Protein AF-A0A7C8Q8U1-F1 (afdb_monomer)

pLDDT: mean 95.28, std 3.22, range [84.69, 98.38]

Organism: Orbilia oligospora (NCBI:txid2813651)

Structure (mmCIF, N/CA/C/O backbone):
data_AF-A0A7C8Q8U1-F1
#
_entry.id   AF-A0A7C8Q8U1-F1
#
loop_
_atom_site.group_PDB
_atom_site.id
_atom_site.type_symbol
_atom_site.label_atom_id
_atom_site.label_alt_id
_atom_site.label_comp_id
_atom_site.label_asym_id
_atom_site.label_entity_id
_atom_site.label_seq_id
_atom_site.pdbx_PDB_ins_code
_atom_site.Cartn_x
_atom_site.Cartn_y
_atom_site.Cartn_z
_atom_site.occupancy
_atom_site.B_iso_or_equiv
_atom_site.auth_seq_id
_atom_site.auth_comp_id
_atom_site.auth_asym_id
_atom_site.auth_atom_id
_atom_site.pdbx_PDB_model_num
ATOM 1 N N . MET A 1 1 ? 2.807 6.028 11.660 1.00 85.56 1 MET A N 1
ATOM 2 C CA . MET A 1 1 ? 2.806 4.638 12.172 1.00 85.56 1 MET A CA 1
ATOM 3 C C . MET A 1 1 ? 1.433 4.361 12.747 1.00 85.56 1 MET A C 1
ATOM 5 O O . MET A 1 1 ? 0.943 5.222 13.464 1.00 85.56 1 MET A O 1
ATOM 9 N N . LEU A 1 2 ? 0.822 3.220 12.415 1.00 92.75 2 LEU A N 1
ATOM 10 C CA . LEU A 1 2 ? -0.496 2.847 12.948 1.00 92.75 2 LEU A CA 1
ATOM 11 C C . LEU A 1 2 ? -0.476 2.743 14.478 1.00 92.75 2 LEU A C 1
ATOM 13 O O . LEU A 1 2 ? 0.495 2.244 15.056 1.00 92.75 2 LEU A O 1
ATOM 17 N N . THR A 1 3 ? -1.569 3.161 15.102 1.00 95.38 3 THR A N 1
ATOM 18 C CA . THR A 1 3 ? -1.883 2.893 16.509 1.00 95.38 3 THR A CA 1
ATOM 19 C C . THR A 1 3 ? -2.198 1.409 16.735 1.00 95.38 3 THR A C 1
ATOM 21 O O . THR A 1 3 ? -2.483 0.662 15.797 1.00 95.38 3 THR A O 1
ATOM 24 N N . GLU A 1 4 ? -2.174 0.958 17.991 1.00 94.25 4 GLU A N 1
ATOM 25 C CA . GLU A 1 4 ? -2.511 -0.432 18.339 1.00 94.25 4 GLU A CA 1
ATOM 26 C C . GLU A 1 4 ? -3.945 -0.804 17.938 1.00 94.25 4 GLU A C 1
ATOM 28 O O . GLU A 1 4 ? -4.178 -1.893 17.419 1.00 94.25 4 GLU A O 1
ATOM 33 N N . SER A 1 5 ? -4.899 0.116 18.108 1.00 95.25 5 SER A N 1
ATOM 34 C CA . SER A 1 5 ? -6.297 -0.101 17.725 1.00 95.25 5 SER A CA 1
ATOM 35 C C . SER A 1 5 ? -6.495 -0.143 16.207 1.00 95.25 5 SER A C 1
ATOM 37 O O . SER A 1 5 ? -7.334 -0.893 15.716 1.00 95.25 5 SER A O 1
ATOM 39 N N . GLU A 1 6 ? -5.729 0.634 15.438 1.00 95.44 6 GLU A N 1
ATOM 40 C CA . GLU A 1 6 ? -5.714 0.538 13.975 1.00 95.44 6 GLU A CA 1
ATOM 41 C C . GLU A 1 6 ? -5.141 -0.793 13.503 1.00 95.44 6 GLU A C 1
ATOM 43 O O . GLU A 1 6 ? -5.758 -1.437 12.662 1.00 95.44 6 GLU A O 1
ATOM 48 N N . ARG A 1 7 ? -4.024 -1.248 14.083 1.00 94.75 7 ARG A N 1
ATOM 49 C CA . ARG A 1 7 ? -3.445 -2.561 13.758 1.00 94.75 7 ARG A CA 1
ATOM 50 C C . ARG A 1 7 ? -4.409 -3.700 14.072 1.00 94.75 7 ARG A C 1
ATOM 52 O O . ARG A 1 7 ? -4.650 -4.536 13.211 1.00 94.75 7 ARG A O 1
ATOM 59 N N . ALA A 1 8 ? -5.023 -3.685 15.255 1.00 94.94 8 ALA A N 1
ATOM 60 C CA . ALA A 1 8 ? -5.974 -4.716 15.666 1.00 94.94 8 ALA A CA 1
ATOM 61 C C . ALA A 1 8 ? -7.179 -4.836 14.715 1.00 94.94 8 ALA A C 1
ATOM 63 O O . ALA A 1 8 ? -7.680 -5.934 14.500 1.00 94.94 8 ALA A O 1
ATOM 64 N N . ARG A 1 9 ? -7.625 -3.721 14.117 1.00 95.31 9 ARG A N 1
ATOM 65 C CA . ARG A 1 9 ? -8.699 -3.716 13.109 1.00 95.31 9 ARG A CA 1
ATOM 66 C C . ARG A 1 9 ? -8.280 -4.300 11.762 1.00 95.31 9 A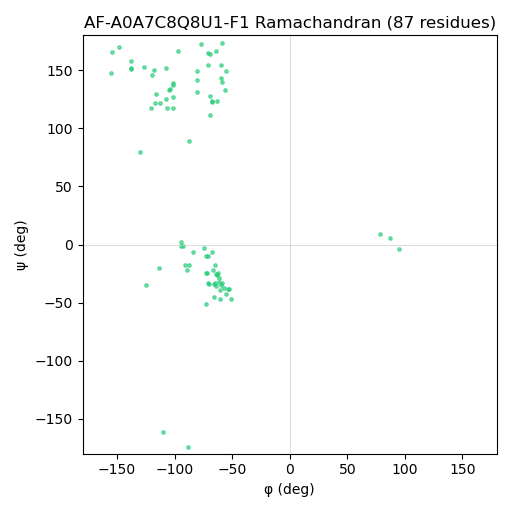RG A C 1
ATOM 68 O O . ARG A 1 9 ? -9.141 -4.711 10.999 1.00 95.31 9 ARG A O 1
ATOM 75 N N . LEU A 1 10 ? -6.988 -4.287 11.444 1.00 96.44 10 LEU A N 1
ATOM 76 C CA . LEU A 1 10 ? -6.473 -4.842 10.194 1.00 96.44 10 LEU A CA 1
ATOM 77 C C . LEU A 1 10 ? -6.122 -6.329 10.314 1.00 96.44 10 LEU A C 1
ATOM 79 O O . LEU A 1 10 ? -6.109 -7.022 9.302 1.00 96.44 10 LEU A O 1
ATOM 83 N N . GLU A 1 11 ? -5.875 -6.813 11.535 1.00 96.00 11 GLU A N 1
ATOM 84 C CA . GLU A 1 11 ? -5.419 -8.178 11.829 1.00 96.00 11 GLU A CA 1
ATOM 85 C C . GLU A 1 11 ? -6.311 -9.261 11.200 1.00 96.00 11 GLU A C 1
ATOM 87 O O . GLU A 1 11 ? -5.806 -10.252 10.678 1.00 96.00 11 GLU A O 1
ATOM 92 N N . GLU A 1 12 ? -7.633 -9.054 11.178 1.00 96.19 12 GLU A N 1
ATOM 93 C CA . GLU A 1 12 ? -8.582 -10.013 10.596 1.00 96.19 12 GLU A CA 1
ATOM 94 C C . GLU A 1 12 ? -8.405 -10.215 9.081 1.00 96.19 12 GLU A C 1
ATOM 96 O O . GLU A 1 12 ? -8.735 -11.281 8.569 1.00 96.19 12 GLU A O 1
ATOM 101 N N . PHE A 1 13 ? -7.848 -9.226 8.372 1.00 97.44 13 PHE A N 1
ATOM 102 C CA . PHE A 1 13 ? -7.648 -9.262 6.919 1.00 97.44 13 PHE A CA 1
ATOM 103 C C . PHE A 1 13 ? -6.287 -9.829 6.512 1.00 97.44 13 PHE A C 1
ATOM 105 O O . PHE A 1 13 ? -6.103 -10.204 5.354 1.00 97.44 13 PHE A O 1
ATOM 112 N N . VAL A 1 14 ? -5.323 -9.883 7.437 1.00 97.38 14 VAL A N 1
ATOM 113 C CA . VAL A 1 14 ? -3.941 -10.303 7.155 1.00 97.38 14 VAL A CA 1
ATOM 114 C C . VAL A 1 14 ? -3.859 -11.694 6.506 1.00 97.38 14 VAL A C 1
ATOM 116 O O . VAL A 1 14 ? -3.107 -11.832 5.537 1.00 97.38 14 VAL A O 1
ATOM 119 N N . PRO A 1 15 ? -4.625 -12.715 6.948 1.00 97.81 15 PRO A N 1
ATOM 120 C CA . PRO A 1 15 ? -4.598 -14.040 6.324 1.00 97.81 15 PRO A CA 1
ATOM 121 C C . PRO A 1 15 ? -5.047 -14.059 4.856 1.00 97.81 15 PRO A C 1
ATOM 123 O O . PRO A 1 15 ? -4.632 -14.942 4.108 1.00 97.81 15 PRO A O 1
ATOM 126 N N . ASP A 1 16 ? -5.863 -13.085 4.444 1.00 97.88 16 ASP A N 1
ATOM 127 C CA . ASP A 1 16 ? -6.443 -12.999 3.101 1.00 97.88 16 ASP A CA 1
ATOM 128 C C . ASP A 1 16 ? -5.615 -12.119 2.143 1.00 97.88 16 ASP A C 1
ATOM 130 O O . ASP A 1 16 ? -5.986 -11.935 0.979 1.00 97.88 16 ASP A O 1
ATOM 134 N N . ILE A 1 17 ? -4.478 -11.577 2.598 1.00 98.38 17 ILE A N 1
ATOM 135 C CA . ILE A 1 17 ? -3.540 -10.850 1.737 1.00 98.38 17 ILE A CA 1
ATOM 136 C C . ILE A 1 17 ? -2.904 -11.830 0.745 1.00 98.38 17 ILE A C 1
ATOM 138 O O . ILE A 1 17 ? -2.247 -12.802 1.124 1.00 98.38 17 ILE A O 1
ATOM 142 N N . ASN A 1 18 ? -3.056 -11.547 -0.549 1.00 98.19 18 ASN A N 1
ATOM 143 C CA . ASN A 1 18 ? -2.543 -12.397 -1.616 1.00 98.19 18 ASN A CA 1
ATOM 144 C C . ASN A 1 18 ? -1.247 -11.828 -2.207 1.00 98.19 18 ASN A C 1
ATOM 146 O O . ASN A 1 18 ? -1.135 -10.630 -2.471 1.00 98.19 18 ASN A O 1
ATOM 150 N N . TYR A 1 19 ? -0.277 -12.706 -2.455 1.00 98.19 19 TYR A N 1
ATOM 151 C CA . TYR A 1 19 ? 1.027 -12.362 -3.008 1.00 98.19 19 TYR A CA 1
ATOM 152 C C . TYR A 1 19 ? 1.201 -13.041 -4.366 1.00 98.19 19 TYR A C 1
ATOM 154 O O . TYR A 1 19 ? 1.201 -14.270 -4.457 1.00 98.19 19 TYR A O 1
ATOM 162 N N . SER A 1 20 ? 1.431 -12.256 -5.418 1.00 97.94 20 SER A N 1
ATOM 163 C CA . SER A 1 20 ? 1.653 -12.788 -6.766 1.00 97.94 20 SER A CA 1
ATOM 164 C C . SER A 1 20 ? 2.923 -13.634 -6.862 1.00 97.94 20 SER A C 1
ATOM 166 O O . SER A 1 20 ? 3.807 -13.540 -6.013 1.00 97.94 20 SER A O 1
ATOM 168 N N . ALA A 1 21 ? 3.097 -14.389 -7.947 1.00 97.81 21 ALA A N 1
ATOM 169 C CA . ALA A 1 21 ? 4.429 -14.874 -8.309 1.00 97.81 21 ALA A CA 1
ATOM 170 C C . ALA A 1 21 ? 5.393 -13.692 -8.544 1.00 97.81 21 ALA A C 1
ATOM 172 O O . ALA A 1 21 ? 4.959 -12.589 -8.892 1.00 97.81 21 ALA A O 1
ATOM 173 N N . ARG A 1 22 ? 6.695 -13.932 -8.354 1.00 97.62 22 ARG A N 1
ATOM 174 C CA . ARG A 1 22 ? 7.746 -12.961 -8.689 1.00 97.62 22 ARG A CA 1
ATOM 175 C C . ARG A 1 22 ? 8.032 -13.013 -10.188 1.00 97.62 22 ARG A C 1
ATOM 177 O O . ARG A 1 22 ? 8.036 -14.098 -10.768 1.00 97.62 22 ARG A O 1
ATOM 184 N N . TYR A 1 23 ? 8.270 -11.861 -10.796 1.00 97.50 23 TYR A N 1
ATOM 185 C CA . TYR A 1 23 ? 8.659 -11.715 -12.200 1.00 97.50 23 TYR A CA 1
ATOM 186 C C . TYR A 1 23 ? 9.765 -10.669 -12.303 1.00 97.50 23 TYR A C 1
ATOM 188 O O . TYR A 1 23 ? 9.841 -9.790 -11.463 1.00 97.50 23 TYR A O 1
ATOM 196 N N . SER A 1 24 ? 10.656 -10.755 -13.283 1.00 97.38 24 SER A N 1
ATOM 197 C CA . SER A 1 24 ? 11.843 -9.893 -13.334 1.00 97.38 24 SER A CA 1
ATOM 198 C C . SER A 1 24 ? 12.118 -9.393 -14.741 1.00 97.38 24 SER A C 1
ATOM 200 O O . SER A 1 24 ? 11.838 -10.091 -15.717 1.00 97.38 24 SER A O 1
ATOM 202 N N . ASP A 1 25 ? 12.733 -8.221 -14.831 1.00 96.50 25 ASP A N 1
ATOM 203 C CA . ASP A 1 25 ? 13.407 -7.760 -16.041 1.00 96.50 25 ASP A CA 1
ATOM 204 C C . ASP A 1 25 ? 14.935 -7.751 -15.833 1.00 96.50 25 ASP A C 1
ATOM 206 O O . ASP A 1 25 ? 15.461 -8.429 -14.950 1.00 96.50 25 ASP A O 1
ATOM 210 N N . SER A 1 26 ? 15.681 -7.025 -16.670 1.00 97.12 26 SER A N 1
ATOM 211 C CA . SER A 1 26 ? 17.143 -6.935 -16.562 1.00 97.12 26 SER A CA 1
ATOM 212 C C . SER A 1 26 ? 17.644 -6.098 -15.377 1.00 97.12 26 SER A C 1
ATOM 214 O O . SER A 1 26 ? 18.853 -6.046 -15.153 1.00 97.12 26 SER A O 1
ATOM 216 N N . LYS A 1 27 ? 16.763 -5.373 -14.680 1.00 96.31 27 LYS A N 1
ATOM 217 C CA . LYS A 1 27 ? 17.114 -4.353 -13.686 1.00 96.31 27 LYS A CA 1
ATOM 218 C C . LYS A 1 27 ? 16.476 -4.598 -12.316 1.00 96.31 27 LYS A C 1
ATOM 220 O O . LYS A 1 27 ? 17.126 -4.290 -11.320 1.00 96.31 27 LYS A O 1
ATOM 225 N N . TYR A 1 28 ? 15.257 -5.131 -12.259 1.00 97.44 28 TYR A N 1
ATOM 226 C CA . TYR A 1 28 ? 14.512 -5.334 -11.015 1.00 97.44 28 TYR A CA 1
ATOM 227 C C . TYR A 1 28 ? 13.785 -6.688 -10.977 1.00 97.44 28 TYR A C 1
ATOM 229 O O . TYR A 1 28 ? 13.485 -7.298 -12.009 1.00 97.44 28 TYR A O 1
ATOM 237 N N . GLU A 1 29 ? 13.483 -7.143 -9.760 1.00 97.75 29 GLU A N 1
ATOM 238 C CA . GLU A 1 29 ? 12.515 -8.207 -9.489 1.00 97.75 29 GLU A CA 1
ATOM 239 C C . GLU A 1 29 ? 11.222 -7.546 -9.017 1.00 97.75 29 GLU A C 1
ATOM 241 O O . GLU A 1 29 ? 11.266 -6.601 -8.256 1.00 97.75 29 GLU A O 1
ATOM 246 N N . TYR A 1 30 ? 10.072 -8.026 -9.459 1.00 97.94 30 TYR A N 1
ATOM 247 C CA . TYR A 1 30 ? 8.768 -7.423 -9.237 1.00 97.94 30 TYR A CA 1
ATOM 248 C C . TYR A 1 30 ? 7.801 -8.429 -8.631 1.00 97.94 30 TYR A C 1
ATOM 250 O O . TYR A 1 30 ? 7.878 -9.641 -8.873 1.00 97.94 30 TYR A O 1
ATOM 258 N N . ARG A 1 31 ? 6.830 -7.905 -7.889 1.00 97.81 31 ARG A N 1
ATOM 259 C CA . ARG A 1 31 ? 5.609 -8.616 -7.516 1.00 97.81 31 ARG A CA 1
ATOM 260 C C . ARG A 1 31 ? 4.492 -7.622 -7.241 1.00 97.81 31 ARG A C 1
ATOM 262 O O . ARG A 1 31 ? 4.748 -6.446 -6.992 1.00 97.81 31 ARG A O 1
ATOM 269 N N . HIS A 1 32 ? 3.263 -8.111 -7.185 1.00 97.56 32 HIS A N 1
ATOM 270 C CA . HIS A 1 32 ? 2.157 -7.350 -6.626 1.00 97.56 32 HIS A CA 1
ATOM 271 C C . HIS A 1 32 ? 1.566 -8.055 -5.407 1.00 97.56 32 HIS A C 1
ATOM 273 O O . HIS A 1 32 ? 1.607 -9.284 -5.279 1.00 97.56 32 HIS A O 1
ATOM 279 N N . VAL A 1 33 ? 1.032 -7.246 -4.499 1.00 98.00 33 VAL A N 1
ATOM 280 C CA . VAL A 1 33 ? 0.293 -7.689 -3.317 1.00 98.00 33 VAL A CA 1
ATOM 281 C C . VAL A 1 33 ? -1.135 -7.194 -3.458 1.00 98.00 33 VAL A C 1
ATOM 283 O O . VAL A 1 33 ? -1.352 -6.015 -3.731 1.00 98.00 33 VAL A O 1
ATOM 286 N N . MET A 1 34 ? -2.099 -8.091 -3.285 1.00 97.81 34 MET A N 1
ATOM 287 C CA . MET A 1 34 ? -3.519 -7.762 -3.319 1.00 97.81 34 MET A CA 1
ATOM 288 C C . MET A 1 34 ? -4.073 -7.804 -1.901 1.00 97.81 34 MET A C 1
ATOM 290 O O . MET A 1 34 ? -4.066 -8.852 -1.253 1.00 97.81 34 MET A O 1
ATOM 294 N N . LEU A 1 35 ? -4.553 -6.659 -1.430 1.00 97.50 35 LEU A N 1
ATOM 295 C CA . LEU A 1 35 ? -5.277 -6.553 -0.171 1.00 97.50 35 LEU A CA 1
ATOM 296 C C . LEU A 1 35 ? -6.739 -6.982 -0.367 1.00 97.50 35 LEU A C 1
ATOM 298 O O . LEU A 1 35 ? -7.316 -6.743 -1.435 1.00 97.50 35 LEU A O 1
ATOM 302 N N . PRO A 1 36 ? -7.390 -7.554 0.658 1.00 97.38 36 PRO A N 1
ATOM 303 C CA . PRO A 1 36 ? -8.839 -7.708 0.652 1.00 97.38 36 PRO A CA 1
ATOM 304 C C . PRO A 1 36 ? -9.509 -6.346 0.453 1.00 97.38 36 PRO A C 1
ATOM 306 O O . PRO A 1 36 ? -9.166 -5.377 1.123 1.00 97.38 36 PRO A O 1
ATOM 309 N N . LYS A 1 37 ? -10.493 -6.244 -0.448 1.00 95.00 37 LYS A N 1
ATOM 310 C CA . LYS A 1 37 ? -11.134 -4.949 -0.758 1.00 95.00 37 LYS A CA 1
ATOM 311 C C . LYS A 1 37 ? -11.728 -4.271 0.483 1.00 95.00 37 LYS A C 1
ATOM 313 O O . LYS A 1 37 ? -11.586 -3.065 0.627 1.00 95.00 37 LYS A O 1
ATOM 318 N N . ALA A 1 38 ? -12.308 -5.052 1.396 1.00 95.56 38 ALA A N 1
ATOM 319 C CA . ALA A 1 38 ? -12.849 -4.560 2.665 1.00 95.56 38 ALA A CA 1
ATOM 320 C C . ALA A 1 38 ? -11.777 -3.958 3.595 1.00 95.56 38 ALA A C 1
ATOM 322 O O . ALA A 1 38 ? -12.072 -3.061 4.380 1.00 95.56 38 ALA A O 1
ATOM 323 N N . MET A 1 39 ? -10.520 -4.395 3.472 1.00 96.44 39 MET A N 1
ATOM 324 C CA . MET A 1 39 ? -9.406 -3.850 4.244 1.00 96.44 39 MET A CA 1
ATOM 325 C C . MET A 1 39 ? -9.134 -2.385 3.879 1.00 96.44 39 MET A C 1
ATOM 327 O O . MET A 1 39 ? -8.783 -1.600 4.754 1.00 96.44 39 MET A O 1
ATOM 331 N N . LEU A 1 40 ? -9.334 -1.980 2.615 1.00 93.94 40 LEU A N 1
ATOM 332 C CA . LEU A 1 40 ? -9.065 -0.608 2.158 1.00 93.94 40 LEU A CA 1
ATOM 333 C C . LEU A 1 40 ? -9.879 0.450 2.909 1.00 93.94 40 LEU A C 1
ATOM 335 O O . LEU A 1 40 ? -9.386 1.556 3.153 1.00 93.94 40 LEU A O 1
ATOM 339 N N . ASP A 1 41 ? -11.109 0.115 3.289 1.00 92.56 41 ASP A N 1
ATOM 340 C CA . ASP A 1 41 ? -11.992 1.014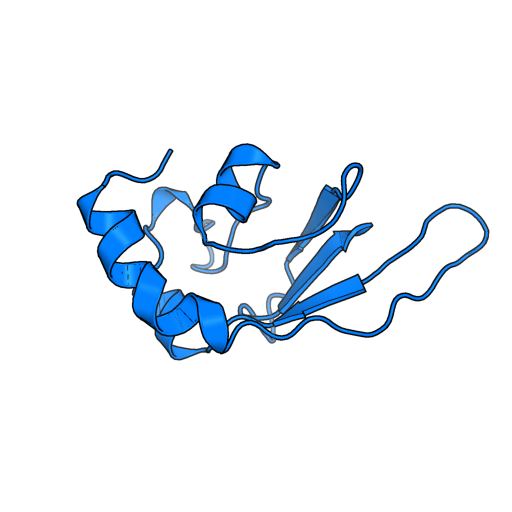 4.035 1.00 92.56 41 ASP A CA 1
ATOM 341 C C . ASP A 1 41 ? -11.542 1.177 5.493 1.00 92.56 41 ASP A C 1
ATOM 343 O O . ASP A 1 41 ? -11.790 2.213 6.111 1.00 92.56 41 ASP A O 1
ATOM 347 N N . MET A 1 42 ? -10.810 0.192 6.019 1.00 95.12 42 MET A N 1
ATOM 348 C CA . MET A 1 42 ? -10.274 0.186 7.381 1.00 95.12 42 MET A CA 1
ATOM 349 C C . MET A 1 42 ? -8.906 0.871 7.485 1.00 95.12 42 MET A C 1
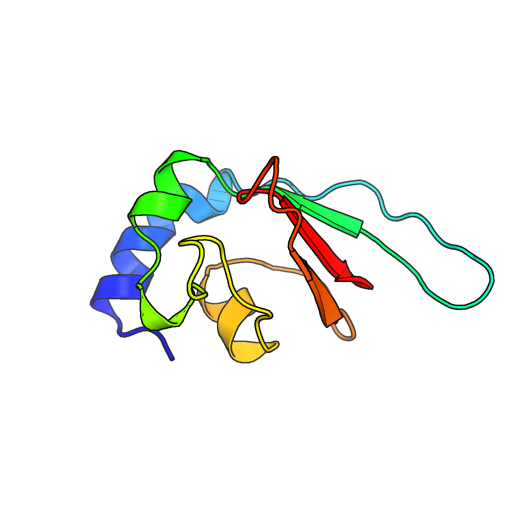ATOM 351 O O . MET A 1 42 ? -8.494 1.250 8.585 1.00 95.12 42 MET A O 1
ATOM 355 N N . ILE A 1 43 ? -8.209 1.057 6.357 1.00 95.44 43 ILE A N 1
ATOM 356 C CA . ILE A 1 43 ? -6.915 1.741 6.321 1.00 95.44 43 ILE A CA 1
ATOM 357 C C . ILE A 1 43 ? -7.099 3.243 6.613 1.00 95.44 43 ILE A C 1
ATOM 359 O O . ILE A 1 43 ? -7.890 3.907 5.930 1.00 95.44 43 ILE A O 1
ATOM 363 N N . PRO A 1 44 ? -6.345 3.802 7.581 1.00 95.62 44 PRO A N 1
ATOM 364 C CA . PRO A 1 44 ? -6.384 5.221 7.918 1.00 95.62 44 PRO A CA 1
ATOM 365 C C . PRO A 1 44 ? -6.120 6.172 6.742 1.00 95.62 44 PRO A C 1
ATOM 367 O O . PRO A 1 44 ? -5.364 5.878 5.816 1.00 95.62 44 PRO A O 1
ATOM 370 N N . ASN A 1 45 ? -6.728 7.361 6.795 1.00 93.88 45 ASN A N 1
ATOM 371 C CA . ASN A 1 45 ? -6.646 8.348 5.713 1.00 93.88 45 ASN A CA 1
ATOM 372 C C . ASN A 1 45 ? -5.236 8.927 5.506 1.00 93.88 45 ASN A C 1
ATOM 374 O O . ASN A 1 45 ? -4.937 9.393 4.414 1.00 93.88 45 ASN A O 1
ATOM 378 N N . ASP A 1 46 ? -4.352 8.882 6.504 1.00 94.62 46 ASP A N 1
ATOM 379 C CA . ASP A 1 46 ? -2.949 9.304 6.369 1.00 94.62 46 ASP A CA 1
ATOM 380 C C . ASP A 1 46 ? -2.104 8.334 5.519 1.00 94.62 46 ASP A C 1
ATOM 382 O O . ASP A 1 46 ? -0.979 8.670 5.138 1.00 94.62 46 ASP A O 1
ATOM 386 N N . TYR A 1 47 ? -2.644 7.159 5.179 1.00 95.56 47 TYR A N 1
ATOM 387 C CA . TYR A 1 47 ? -2.087 6.215 4.202 1.00 95.56 47 TYR A CA 1
ATOM 388 C C . TYR A 1 47 ? -2.685 6.409 2.807 1.00 95.56 47 TYR A C 1
ATOM 390 O O . TYR A 1 47 ? -2.292 5.697 1.884 1.00 95.56 47 TYR A O 1
ATOM 398 N N . LYS A 1 48 ? -3.615 7.354 2.636 1.00 93.94 48 LYS A N 1
ATOM 399 C CA . LYS A 1 48 ? -4.283 7.638 1.365 1.00 93.94 48 LYS A CA 1
ATOM 400 C C . LYS A 1 48 ? -3.792 8.961 0.772 1.00 93.94 48 LYS A C 1
ATOM 402 O O . LYS A 1 48 ? -3.335 9.851 1.488 1.00 93.94 48 LYS A O 1
ATOM 407 N N . ASP A 1 49 ? -3.831 9.065 -0.549 1.00 91.69 49 ASP A N 1
ATOM 408 C CA . ASP A 1 49 ? -3.524 10.279 -1.299 1.00 91.69 49 ASP A CA 1
ATOM 409 C C . ASP A 1 49 ? -4.780 11.157 -1.488 1.00 91.69 49 ASP A C 1
ATOM 411 O O . ASP A 1 49 ? -5.862 10.868 -0.970 1.00 91.69 49 ASP A O 1
ATOM 415 N N . SER A 1 50 ? -4.658 12.245 -2.254 1.00 88.50 50 SER A N 1
ATOM 416 C CA . SER A 1 50 ? -5.782 13.147 -2.552 1.00 88.50 50 SER A CA 1
ATOM 417 C C . SER A 1 50 ? -6.909 12.508 -3.370 1.00 88.50 50 SER A C 1
ATOM 419 O O . SER A 1 50 ? -8.005 13.061 -3.418 1.00 88.50 50 SER A O 1
ATOM 421 N N . ASN A 1 51 ? -6.649 11.376 -4.026 1.00 86.38 51 ASN A N 1
ATOM 422 C CA . ASN A 1 51 ? -7.621 10.641 -4.833 1.00 86.38 51 ASN A CA 1
ATOM 423 C C . ASN A 1 51 ? -8.336 9.552 -4.015 1.00 86.38 51 ASN A C 1
ATOM 425 O O . ASN A 1 51 ? -9.201 8.858 -4.545 1.00 86.38 51 ASN A O 1
ATOM 429 N N . GLY A 1 52 ? -7.987 9.397 -2.732 1.00 85.62 52 GLY A N 1
ATOM 430 C CA . GLY A 1 52 ? -8.565 8.390 -1.846 1.00 85.62 52 GLY A CA 1
ATOM 431 C C . GLY A 1 52 ? -7.998 6.983 -2.048 1.00 85.62 52 GLY A C 1
ATOM 432 O O . GLY A 1 52 ? -8.526 6.038 -1.459 1.00 85.62 52 GLY A O 1
ATOM 433 N N . VAL A 1 53 ? -6.932 6.832 -2.839 1.00 90.25 53 VAL A N 1
ATOM 434 C CA . VAL A 1 53 ? -6.199 5.564 -2.993 1.00 90.25 53 VAL A CA 1
ATOM 435 C C . VAL A 1 53 ? -4.981 5.554 -2.079 1.00 90.25 53 VAL A C 1
ATOM 437 O O . VAL A 1 53 ? -4.613 6.589 -1.533 1.00 90.25 53 VAL A O 1
ATOM 440 N N . LEU A 1 54 ? -4.350 4.397 -1.868 1.00 93.94 54 LEU A N 1
ATOM 441 C CA . LEU A 1 54 ? -3.136 4.334 -1.052 1.00 93.94 54 LEU A CA 1
ATOM 442 C C . LEU A 1 54 ? -2.045 5.240 -1.632 1.00 93.94 54 LEU A C 1
ATOM 444 O O . LEU A 1 54 ? -1.860 5.295 -2.841 1.00 93.94 54 LEU A O 1
ATOM 448 N N . LYS A 1 55 ? -1.305 5.936 -0.771 1.00 95.38 55 LYS A N 1
ATOM 449 C CA . LYS A 1 55 ? -0.071 6.632 -1.153 1.00 95.38 55 LYS A CA 1
ATOM 450 C C . LYS A 1 55 ? 1.077 5.621 -1.301 1.00 95.38 55 LYS A C 1
ATOM 452 O O . LYS A 1 55 ? 0.961 4.465 -0.894 1.00 95.38 55 LYS A O 1
ATOM 457 N N . ILE A 1 56 ? 2.231 6.070 -1.795 1.00 96.44 56 ILE A N 1
ATOM 458 C CA . ILE A 1 56 ? 3.469 5.281 -1.721 1.00 96.44 56 ILE A CA 1
ATOM 459 C C . ILE A 1 56 ? 3.862 5.076 -0.255 1.00 96.44 56 ILE A C 1
ATOM 461 O O . ILE A 1 56 ? 4.026 6.039 0.495 1.00 96.44 56 ILE A O 1
ATOM 465 N N . LEU A 1 57 ? 4.011 3.812 0.135 1.00 96.75 57 LEU A N 1
ATOM 466 C CA . LEU A 1 57 ? 4.239 3.400 1.519 1.00 96.75 57 LEU A CA 1
ATOM 467 C C . LEU A 1 57 ? 5.702 3.026 1.731 1.00 96.75 57 LEU A C 1
ATOM 469 O O . LEU A 1 57 ? 6.272 2.250 0.964 1.00 96.75 57 LEU A O 1
ATOM 473 N N . LYS A 1 58 ? 6.293 3.518 2.815 1.00 96.62 58 LYS A N 1
ATOM 474 C CA . LYS A 1 58 ? 7.612 3.068 3.279 1.00 96.62 58 LYS A CA 1
ATOM 475 C C . LYS A 1 58 ? 7.539 1.650 3.844 1.00 96.62 58 LYS A C 1
ATOM 477 O O . LYS A 1 58 ? 6.462 1.175 4.195 1.00 96.62 58 LYS A O 1
ATOM 482 N N . GLU A 1 59 ? 8.696 1.007 4.004 1.00 96.69 59 GLU A N 1
ATOM 483 C CA . GLU A 1 59 ? 8.787 -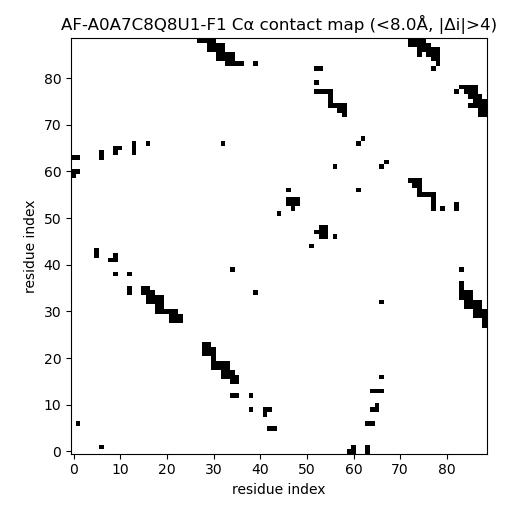0.351 4.561 1.00 96.69 59 GLU A CA 1
ATOM 484 C C . GLU A 1 59 ? 8.043 -0.520 5.884 1.00 96.69 59 GLU A C 1
ATOM 486 O O . GLU A 1 59 ? 7.228 -1.427 6.031 1.00 96.69 59 GLU A O 1
ATOM 491 N N . GLU A 1 60 ? 8.236 0.405 6.816 1.00 95.75 60 GLU A N 1
ATOM 492 C CA . GLU A 1 60 ? 7.552 0.375 8.111 1.00 95.75 60 GLU A CA 1
ATOM 493 C C . GLU A 1 60 ? 6.028 0.548 7.991 1.00 95.75 60 GLU A C 1
ATOM 495 O O . GLU A 1 60 ? 5.273 -0.033 8.770 1.00 95.75 60 GLU A O 1
ATOM 500 N N . GLU A 1 61 ? 5.565 1.324 7.005 1.00 96.94 61 GLU A N 1
ATOM 501 C CA . GLU A 1 61 ? 4.144 1.585 6.768 1.00 96.94 61 GLU A CA 1
ATOM 502 C C . GLU A 1 61 ? 3.457 0.347 6.179 1.00 96.94 61 GLU A C 1
ATOM 504 O O . GLU A 1 61 ? 2.454 -0.106 6.7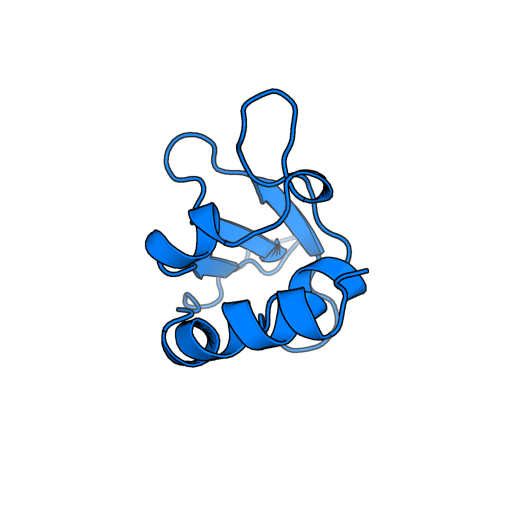30 1.00 96.94 61 GLU A O 1
ATOM 509 N N . TRP A 1 62 ? 4.003 -0.245 5.108 1.00 97.19 62 TRP A N 1
ATOM 510 C CA . TRP A 1 62 ? 3.383 -1.422 4.493 1.00 97.19 62 TRP A CA 1
ATOM 511 C C . TRP A 1 62 ? 3.518 -2.677 5.361 1.00 97.19 62 TRP A C 1
ATOM 513 O O . TRP A 1 62 ? 2.577 -3.468 5.416 1.00 97.19 62 TRP A O 1
ATOM 523 N N . ARG A 1 63 ? 4.616 -2.836 6.120 1.00 97.12 63 ARG A N 1
ATOM 524 C CA . ARG A 1 63 ? 4.717 -3.903 7.134 1.00 97.12 63 ARG A CA 1
ATOM 525 C C . ARG A 1 63 ? 3.69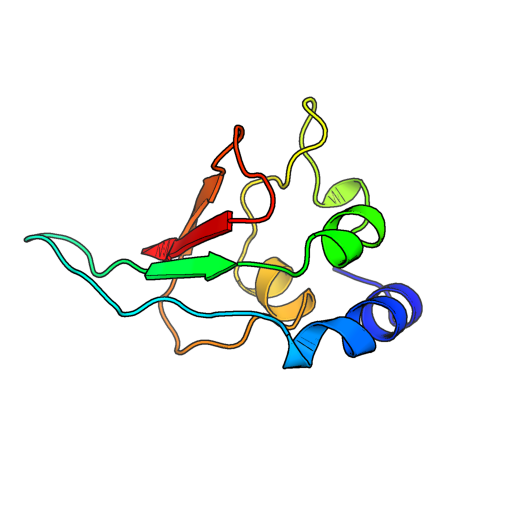3 -3.711 8.246 1.00 97.12 63 ARG A C 1
ATOM 527 O O . ARG A 1 63 ? 3.138 -4.687 8.738 1.00 97.12 63 ARG A O 1
ATOM 534 N N . GLY A 1 64 ? 3.410 -2.461 8.616 1.00 96.25 64 GLY A N 1
ATOM 535 C CA . GLY A 1 64 ? 2.379 -2.120 9.594 1.00 96.25 64 GLY A CA 1
ATOM 536 C C . GLY A 1 64 ? 0.971 -2.556 9.181 1.00 96.25 64 GLY A C 1
ATOM 537 O O . GLY A 1 64 ? 0.175 -2.878 10.056 1.00 96.25 64 GLY A O 1
ATOM 538 N N . LEU A 1 65 ? 0.683 -2.622 7.876 1.00 97.00 65 LEU A N 1
ATOM 539 C CA . LEU A 1 65 ? -0.578 -3.149 7.339 1.00 97.00 65 LEU A CA 1
ATOM 540 C C . LEU A 1 65 ? -0.672 -4.686 7.403 1.00 97.00 65 LEU A C 1
ATOM 542 O O . LEU A 1 65 ? -1.690 -5.241 7.013 1.00 97.00 65 LEU A O 1
ATOM 546 N N . GLY A 1 66 ? 0.373 -5.388 7.851 1.00 96.94 66 GLY A N 1
ATOM 547 C CA . GLY A 1 66 ? 0.410 -6.853 7.883 1.00 96.94 66 GLY A CA 1
ATOM 548 C C . GLY A 1 66 ? 0.911 -7.500 6.588 1.00 96.94 66 GLY A C 1
ATOM 549 O O . GLY A 1 66 ? 0.937 -8.725 6.482 1.00 96.94 66 GLY A O 1
ATOM 550 N N . ILE A 1 67 ? 1.372 -6.709 5.612 1.00 97.94 67 ILE A N 1
ATOM 551 C CA . ILE A 1 67 ? 2.058 -7.245 4.431 1.00 97.94 67 ILE A CA 1
ATOM 552 C C . ILE A 1 67 ? 3.405 -7.828 4.879 1.00 97.94 67 ILE A C 1
ATOM 554 O O . ILE A 1 67 ? 4.245 -7.137 5.463 1.00 97.94 67 ILE A O 1
ATOM 558 N N . THR A 1 68 ? 3.634 -9.104 4.576 1.00 97.25 68 THR A N 1
ATOM 559 C CA . THR A 1 68 ? 4.850 -9.832 4.950 1.00 97.25 68 THR A CA 1
ATOM 560 C C 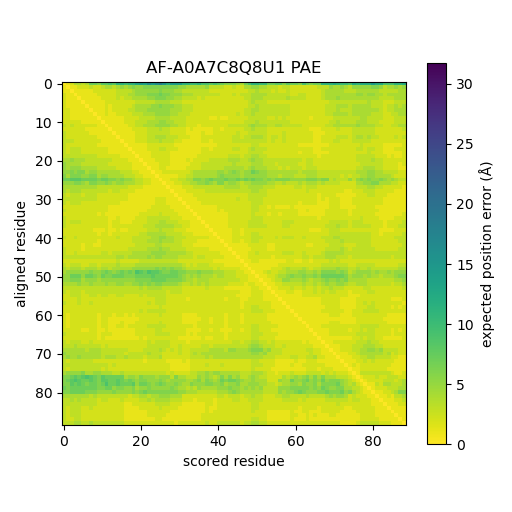. THR A 1 68 ? 5.570 -10.359 3.714 1.00 97.25 68 THR A C 1
ATOM 562 O O . THR A 1 68 ? 5.068 -11.168 2.944 1.00 97.25 68 THR A O 1
ATOM 565 N N . GLN A 1 69 ? 6.793 -9.881 3.516 1.00 96.56 69 GLN A N 1
ATOM 566 C CA . GLN A 1 69 ? 7.691 -10.318 2.451 1.00 96.56 69 GLN A CA 1
ATOM 567 C C . GLN A 1 69 ? 9.145 -10.209 2.919 1.00 96.56 69 GLN A C 1
ATOM 569 O O . GLN A 1 69 ? 9.426 -9.637 3.984 1.00 96.56 69 GLN A O 1
ATOM 574 N N . SER A 1 70 ? 10.062 -10.776 2.130 1.00 95.88 70 SER A N 1
ATOM 575 C CA . SER A 1 70 ? 11.507 -10.710 2.368 1.00 95.88 70 SER A CA 1
ATOM 576 C C . SER A 1 70 ? 12.026 -9.264 2.399 1.00 95.88 70 SER A C 1
ATOM 578 O O . SER A 1 70 ? 11.290 -8.310 2.157 1.00 95.88 70 SER A O 1
ATOM 580 N N . LEU A 1 71 ? 13.300 -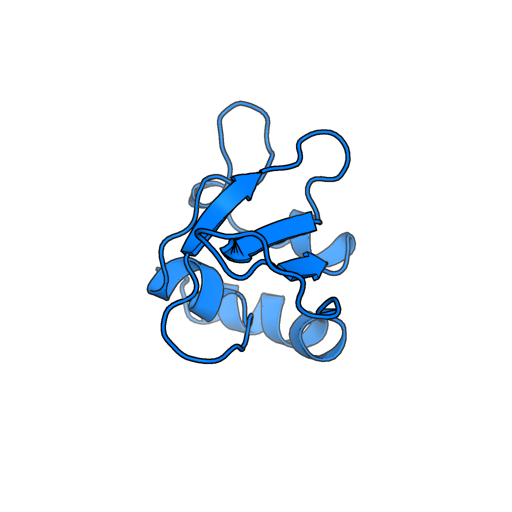9.084 2.739 1.00 96.19 71 LEU A N 1
ATOM 581 C CA . LEU A 1 71 ? 13.947 -7.770 2.716 1.00 96.19 71 LEU A CA 1
ATOM 582 C C . LEU A 1 71 ? 14.160 -7.277 1.275 1.00 96.19 71 LEU A C 1
ATOM 584 O O . LEU A 1 71 ? 14.291 -8.096 0.365 1.00 96.19 71 LEU A O 1
ATOM 588 N N . GLY A 1 72 ? 14.242 -5.953 1.103 1.00 95.38 72 GLY A N 1
ATOM 589 C CA . GLY A 1 72 ? 14.652 -5.301 -0.148 1.00 95.38 72 GLY A CA 1
ATOM 590 C C . GLY A 1 72 ? 13.524 -4.859 -1.084 1.00 95.38 72 GLY A C 1
ATOM 591 O O . GLY A 1 72 ? 13.822 -4.228 -2.085 1.00 95.38 72 GLY A O 1
ATOM 592 N N . TRP A 1 73 ? 12.262 -5.151 -0.758 1.00 97.88 73 TRP A N 1
ATOM 593 C CA . TRP A 1 73 ? 11.115 -4.752 -1.577 1.00 97.88 73 TRP A CA 1
ATOM 594 C C . TRP A 1 73 ? 10.703 -3.292 -1.355 1.00 97.88 73 TRP A C 1
ATOM 596 O O . TRP A 1 73 ? 10.449 -2.867 -0.222 1.00 97.88 73 TRP A O 1
ATOM 606 N N . GLU A 1 74 ? 10.515 -2.560 -2.448 1.00 97.81 74 GLU A N 1
ATOM 607 C CA . GLU A 1 74 ? 10.073 -1.165 -2.468 1.00 97.81 74 GLU A CA 1
ATOM 608 C C . GLU A 1 74 ? 8.669 -1.045 -3.076 1.00 97.81 74 GLU A C 1
ATOM 610 O O . GLU A 1 74 ? 8.459 -1.410 -4.232 1.00 97.81 74 GLU A O 1
ATOM 615 N N . HIS A 1 75 ? 7.702 -0.491 -2.331 1.00 97.38 75 HIS A N 1
ATOM 616 C CA . HIS A 1 75 ? 6.412 -0.090 -2.908 1.00 97.38 75 HIS A CA 1
ATOM 617 C C . HIS A 1 75 ? 6.666 1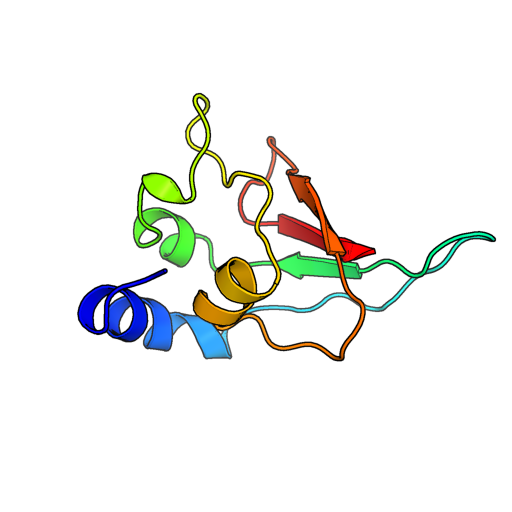.112 -3.820 1.00 97.38 75 HIS A C 1
ATOM 619 O O . HIS A 1 75 ? 7.036 2.180 -3.334 1.00 97.38 75 HIS A O 1
ATOM 625 N N . TYR A 1 76 ? 6.524 0.939 -5.134 1.00 94.62 76 TYR A N 1
ATOM 626 C CA . TYR A 1 76 ? 6.990 1.945 -6.095 1.00 94.62 76 TYR A CA 1
ATOM 627 C C . TYR A 1 76 ? 5.869 2.622 -6.881 1.00 94.62 76 TYR A C 1
ATOM 629 O O . TYR A 1 76 ? 6.091 3.706 -7.419 1.00 94.62 76 TYR A O 1
ATOM 637 N N . GLU A 1 77 ? 4.685 2.013 -6.952 1.00 90.00 77 GLU A N 1
ATOM 638 C CA . GLU A 1 77 ? 3.569 2.538 -7.733 1.00 90.00 77 GLU A CA 1
ATOM 639 C C . GLU A 1 77 ? 2.219 2.051 -7.197 1.00 90.00 77 GLU A C 1
ATOM 641 O O . GLU A 1 77 ? 2.090 0.932 -6.697 1.00 90.00 77 GLU A O 1
ATOM 646 N N . VAL A 1 78 ? 1.209 2.911 -7.341 1.00 86.31 78 VAL A N 1
ATOM 647 C CA . VAL A 1 78 ? -0.177 2.658 -6.948 1.00 86.31 78 VAL A CA 1
ATOM 648 C C . VAL A 1 78 ? -1.007 2.455 -8.204 1.00 86.31 78 VAL A C 1
ATOM 650 O O . VAL A 1 78 ? -1.054 3.323 -9.078 1.00 86.31 78 VAL A O 1
ATOM 653 N N . HIS A 1 79 ? -1.716 1.332 -8.278 1.00 86.25 79 HIS A N 1
ATOM 654 C CA . HIS A 1 79 ? -2.601 1.060 -9.398 1.00 86.25 79 HIS A CA 1
ATOM 655 C C . HIS A 1 79 ? -3.998 1.651 -9.147 1.00 86.25 79 HIS A C 1
ATOM 657 O O . HIS A 1 79 ? -4.877 0.993 -8.601 1.00 86.25 79 HIS A O 1
ATOM 663 N N . ALA A 1 80 ? -4.220 2.910 -9.542 1.00 84.69 80 ALA A N 1
ATOM 664 C CA . ALA A 1 80 ? -5.473 3.625 -9.259 1.00 84.69 80 ALA A CA 1
ATOM 665 C C . ALA A 1 80 ? -6.775 2.909 -9.706 1.00 84.69 80 ALA A C 1
ATOM 667 O O . ALA A 1 80 ? -7.748 2.975 -8.954 1.00 84.69 80 ALA A O 1
ATOM 668 N N . PRO A 1 81 ? -6.840 2.211 -10.864 1.00 90.31 81 PRO A N 1
ATOM 669 C CA . PRO A 1 81 ? -8.030 1.443 -11.246 1.00 90.31 81 PRO A CA 1
ATOM 670 C C . PRO A 1 81 ? -8.379 0.315 -10.266 1.00 90.31 81 PRO A C 1
ATOM 672 O O . PRO A 1 81 ? -9.555 0.018 -10.063 1.00 90.31 81 PRO A O 1
ATOM 675 N N . GLU A 1 82 ? -7.371 -0.293 -9.636 1.00 93.12 82 GLU A N 1
ATOM 676 C CA . GLU A 1 82 ? -7.543 -1.351 -8.643 1.00 93.12 82 GLU A CA 1
ATOM 677 C C . GLU A 1 82 ? -6.719 -1.025 -7.387 1.00 93.12 82 GLU A C 1
ATOM 679 O O . GLU A 1 82 ? -5.654 -1.599 -7.167 1.00 93.12 82 GLU A O 1
ATOM 684 N N . PRO A 1 83 ? -7.218 -0.139 -6.504 1.00 93.69 83 PRO A N 1
ATOM 685 C CA . PRO A 1 83 ? -6.441 0.430 -5.392 1.00 93.69 83 PRO A CA 1
ATOM 686 C C . PRO A 1 83 ? -6.056 -0.584 -4.306 1.00 93.69 83 PRO A C 1
ATOM 688 O O . PRO A 1 83 ? -5.320 -0.261 -3.378 1.00 93.69 83 PRO A O 1
ATOM 691 N N . HIS A 1 84 ? -6.574 -1.807 -4.414 1.00 95.12 84 HIS A N 1
ATOM 692 C CA . HIS A 1 84 ? -6.233 -2.937 -3.561 1.00 95.12 84 HIS A CA 1
ATOM 693 C C . HIS A 1 84 ? -4.969 -3.668 -4.029 1.00 95.12 84 HIS A C 1
ATOM 695 O O . HIS A 1 84 ? -4.503 -4.556 -3.323 1.00 95.12 84 HIS A O 1
ATOM 701 N N . ILE A 1 85 ? -4.412 -3.303 -5.187 1.00 96.44 85 ILE A N 1
ATOM 702 C CA . ILE A 1 85 ? -3.188 -3.874 -5.746 1.00 96.44 85 ILE A CA 1
ATOM 703 C C . ILE A 1 85 ? -2.024 -2.910 -5.493 1.00 96.44 85 ILE A C 1
ATOM 705 O O . ILE A 1 85 ? -2.011 -1.784 -5.993 1.00 96.44 85 ILE A O 1
ATOM 709 N N . LEU A 1 86 ? -1.029 -3.368 -4.732 1.00 96.88 86 LEU A N 1
ATOM 710 C CA . LEU A 1 86 ? 0.214 -2.647 -4.458 1.00 96.88 86 LEU A CA 1
ATOM 711 C C . LEU A 1 86 ? 1.354 -3.266 -5.265 1.00 96.88 86 LEU A C 1
ATOM 713 O O . LEU A 1 86 ? 1.520 -4.489 -5.266 1.00 96.88 86 LEU A O 1
ATOM 717 N N . LEU A 1 87 ? 2.156 -2.426 -5.922 1.00 97.31 87 LEU A N 1
ATOM 718 C CA . LEU A 1 87 ? 3.256 -2.863 -6.781 1.00 97.31 87 LEU A CA 1
ATOM 719 C C . LEU A 1 87 ? 4.600 -2.725 -6.065 1.00 97.31 87 LEU A C 1
ATOM 721 O O . LEU A 1 87 ? 4.956 -1.648 -5.584 1.00 97.31 87 LEU A O 1
ATOM 725 N N . PHE A 1 88 ? 5.361 -3.815 -6.029 1.00 98.19 88 PHE A N 1
ATOM 726 C CA . PHE A 1 88 ? 6.672 -3.878 -5.396 1.00 98.19 88 PHE A CA 1
ATOM 727 C C . PHE A 1 88 ? 7.759 -4.236 -6.408 1.00 98.19 88 PHE A C 1
ATOM 729 O O . PHE A 1 88 ? 7.512 -5.011 -7.338 1.00 98.19 88 PHE A O 1
ATOM 736 N N . LYS A 1 89 ? 8.952 -3.674 -6.207 1.00 96.75 89 LYS A N 1
ATOM 737 C CA . LYS A 1 89 ? 10.174 -3.992 -6.952 1.00 96.75 89 LYS A CA 1
ATOM 738 C C . LYS A 1 89 ? 11.389 -4.152 -6.036 1.00 96.75 89 LYS A C 1
ATOM 740 O O . LYS A 1 89 ? 11.218 -3.833 -4.837 1.00 96.75 89 LYS A O 1
#

Secondary structure (DSSP, 8-state):
---HHHHHHHGGGGGG-EEPPPEE-SS-EEEEEE--HHHHHHS-GGGB-TTSSBPPPPHHHHHHTT----TT--EEEE-TTSTTEEEE-

Radius of gyration: 12.7 Å; Cα contacts (8 Å, |Δi|>4): 127; chains: 1; bounding box: 30×28×35 Å

Solvent-accessible surface area (backbone atoms only — not comparable to full-atom values): 5400 Å² total; per-residue (Å²): 129,81,52,72,71,57,39,62,71,41,56,83,47,39,85,62,49,41,73,54,75,78,50,68,67,100,86,49,54,33,37,43,39,37,48,47,71,76,50,62,77,70,52,60,70,91,52,32,43,99,86,70,36,58,46,85,45,54,67,72,52,43,43,60,64,54,55,84,75,76,88,86,65,39,53,76,52,69,42,76,96,48,57,42,37,42,35,32,58

Sequence (89 aa):
MLTESERARLEEFVPDINYSARYSDSKYEYRHVMLPKAMLDMIPNDYKDSNGVLKILKEEEWRGLGITQSLGWEHYEVHAPEPHILLFK

Foldseek 3Di:
DDDPVLLVVLVVFLVVWDKADWDDDPPDIKIKIFTDPVSLVSDDCVQADPLSAGDFDDPVRVVSSNDDDDPDWGQDDADVVRSRITMID

InterPro domains:
  IPR000789 Cyclin-dependent kinase, regulatory subunit [PF01111] (17-89)
  IPR000789 Cyclin-dependent kinase, regulatory subunit [PR00296] (16-30)
  IPR000789 Cyclin-dependent kinase, regulatory subunit [PR00296] (31-45)
  IPR000789 Cyclin-dependent kinase, regulatory subunit [PR00296] (61-75)
  IPR000789 Cyclin-dependent kinase, regulatory subunit [PR00296] (76-89)
  IPR000789 Cyclin-dependent kinase, regulatory subunit [PS00945] (79-89)
  IPR000789 Cyclin-dependent kinase, regulatory subunit [SM01084] (16-89)
  IPR036858 Cyclin-dependent kinase, regulatory subunit superfamily [G3DSA:3.30.170.10] (1-89)
  IPR036858 Cyclin-dependent kinase, regulatory subunit superfamily [SSF55637] (2-89)

Mean predicted aligned error: 2.62 Å

Nearest PDB structures (foldseek):
  4lpa-assembly1_A  TM=9.670E-01  e=5.972E-13  Saccharomyces cerevisiae S288C
  3qy2-assembly2_B  TM=9.589E-01  e=1.507E-11  Saccharomyces cerevisiae
  3qy2-assembly1_A  TM=9.593E-01  e=1.328E-11  Saccharomyces cerevisiae
  1sce-assembly2_C-2  TM=8.530E-01  e=1.895E-10  Schizosaccharomyces pombe
  1sce-assembly2_A  TM=8.492E-01  e=5.922E-10  Schizosaccharomyces pombe